Protein AF-A0A3D0CWS6-F1 (afdb_monomer_lite)

Radius of gyration: 15.72 Å; chains: 1; bounding box: 49×20×47 Å

Structure (mmCIF, N/CA/C/O backbone):
data_AF-A0A3D0CWS6-F1
#
_entry.id   AF-A0A3D0CWS6-F1
#
loop_
_atom_site.group_PDB
_atom_site.id
_atom_site.type_symbol
_atom_site.label_atom_id
_atom_site.label_alt_id
_atom_site.label_comp_id
_atom_site.label_asym_id
_atom_site.label_entity_id
_atom_site.label_seq_id
_atom_site.pdbx_PDB_ins_code
_atom_site.Cartn_x
_atom_site.Cartn_y
_atom_site.Cartn_z
_atom_site.occupancy
_atom_site.B_iso_or_equiv
_atom_site.auth_seq_id
_atom_site.auth_comp_id
_atom_site.auth_asym_id
_atom_site.auth_atom_id
_atom_site.pdbx_PDB_model_num
ATOM 1 N N . MET A 1 1 ? -36.984 -0.657 23.353 1.00 57.94 1 MET A N 1
ATOM 2 C CA . MET A 1 1 ? -36.315 0.375 22.538 1.00 57.94 1 MET A CA 1
ATOM 3 C C . MET A 1 1 ? -35.475 -0.379 21.535 1.00 57.94 1 MET A C 1
ATOM 5 O O . MET A 1 1 ? -34.723 -1.241 21.964 1.00 57.94 1 MET A O 1
ATOM 9 N N . GLU A 1 2 ? -35.701 -0.167 20.246 1.00 69.44 2 GLU A N 1
ATOM 10 C CA . GLU A 1 2 ? -34.966 -0.862 19.188 1.00 69.44 2 GLU A CA 1
ATOM 11 C C . GLU A 1 2 ? -33.583 -0.211 19.064 1.00 69.44 2 GLU A C 1
ATOM 13 O O . GLU A 1 2 ? -33.479 1.009 18.920 1.00 69.44 2 GLU A O 1
ATOM 18 N N . GLU A 1 3 ? -32.525 -0.998 19.240 1.00 76.81 3 GLU A N 1
ATOM 19 C CA . GLU A 1 3 ? -31.150 -0.522 19.125 1.00 76.81 3 GLU A CA 1
ATOM 20 C C . GLU A 1 3 ? -30.842 -0.306 17.642 1.00 76.81 3 GLU A C 1
ATOM 22 O O . GLU A 1 3 ? -30.795 -1.251 16.855 1.00 76.81 3 GLU A O 1
ATOM 27 N N . VAL A 1 4 ? -30.689 0.953 17.233 1.00 78.00 4 VAL A N 1
ATOM 28 C CA . VAL A 1 4 ? -30.279 1.276 15.866 1.00 78.00 4 VAL A CA 1
ATOM 29 C C . VAL A 1 4 ? -28.802 0.921 15.739 1.00 78.00 4 VAL A C 1
ATOM 31 O O . VAL A 1 4 ? -27.956 1.566 16.359 1.00 78.00 4 VAL A O 1
ATOM 34 N N . ALA A 1 5 ? -28.490 -0.097 14.939 1.00 86.00 5 ALA A N 1
ATOM 35 C CA . ALA A 1 5 ? -27.111 -0.454 14.640 1.00 86.00 5 ALA A CA 1
ATOM 36 C C . ALA A 1 5 ? -26.389 0.747 14.005 1.00 86.00 5 ALA A C 1
ATOM 38 O O . ALA A 1 5 ? -26.812 1.278 12.975 1.00 86.00 5 ALA A O 1
ATOM 39 N N . ARG A 1 6 ? -25.298 1.187 14.635 1.00 92.12 6 ARG A N 1
ATOM 40 C CA . ARG A 1 6 ? -24.409 2.230 14.116 1.00 92.12 6 ARG A CA 1
ATOM 41 C C . ARG A 1 6 ? -23.173 1.564 13.525 1.00 92.12 6 ARG A C 1
ATOM 43 O O . ARG A 1 6 ? -22.580 0.719 14.178 1.00 92.12 6 ARG A O 1
ATOM 50 N N . MET A 1 7 ? -22.780 1.997 12.330 1.00 95.44 7 MET A N 1
ATOM 51 C CA . MET A 1 7 ? -21.549 1.569 11.666 1.00 95.44 7 MET A CA 1
ATOM 52 C C . MET A 1 7 ? -20.698 2.792 11.310 1.00 95.44 7 MET A C 1
ATOM 54 O O . MET A 1 7 ? -21.220 3.804 10.834 1.00 95.44 7 MET A O 1
ATOM 58 N N . ILE A 1 8 ? -19.393 2.701 11.540 1.00 96.62 8 ILE A N 1
ATOM 59 C CA . ILE A 1 8 ? -18.385 3.706 11.213 1.00 96.62 8 ILE A CA 1
ATOM 60 C C . ILE A 1 8 ? -17.550 3.182 10.046 1.00 96.62 8 ILE A C 1
ATOM 62 O O . ILE A 1 8 ? -16.844 2.182 10.162 1.00 96.62 8 ILE A O 1
ATOM 66 N N . LEU A 1 9 ? -17.611 3.896 8.924 1.00 97.06 9 LEU A N 1
ATOM 67 C CA . LEU A 1 9 ? -16.789 3.632 7.747 1.00 97.06 9 LEU A CA 1
ATOM 68 C C . LEU A 1 9 ? -15.651 4.649 7.672 1.00 97.06 9 LEU A C 1
ATOM 70 O O . LEU A 1 9 ? -15.897 5.855 7.724 1.00 97.06 9 LEU A O 1
ATOM 74 N N . ALA A 1 10 ? -14.424 4.167 7.493 1.00 97.88 10 ALA A N 1
ATOM 75 C CA . ALA A 1 10 ? -13.271 4.997 7.170 1.00 97.88 10 ALA A CA 1
ATOM 76 C C . ALA A 1 10 ? -12.900 4.815 5.694 1.00 97.88 10 ALA A C 1
ATOM 78 O O . ALA A 1 10 ? -12.578 3.713 5.246 1.00 97.88 10 ALA A O 1
ATOM 79 N N . LEU A 1 11 ? -12.943 5.912 4.940 1.00 97.25 11 LEU A N 1
ATOM 80 C CA . LEU A 1 11 ? -12.530 5.957 3.541 1.00 97.25 11 LEU A CA 1
ATOM 81 C C . LEU A 1 11 ? -11.208 6.714 3.454 1.00 97.25 11 LEU A C 1
ATOM 83 O O . LEU A 1 11 ? -11.139 7.898 3.786 1.00 97.25 11 LEU A O 1
ATOM 87 N N . VAL A 1 12 ? -10.161 6.014 3.036 1.00 96.19 12 VAL A N 1
ATOM 88 C CA . VAL A 1 12 ? -8.826 6.572 2.823 1.00 96.19 12 VAL A CA 1
ATOM 89 C C . VAL A 1 12 ? -8.674 6.889 1.338 1.00 96.19 12 VAL A C 1
ATOM 91 O O . VAL A 1 12 ? -9.155 6.139 0.489 1.00 96.19 12 VAL A O 1
ATOM 94 N N . GLY A 1 13 ? -8.020 8.010 1.032 1.00 95.38 13 GLY A N 1
ATOM 95 C CA . GLY A 1 13 ? -7.648 8.357 -0.338 1.00 95.38 13 GLY A CA 1
ATOM 96 C C . GLY A 1 13 ? -6.589 7.412 -0.908 1.00 95.38 13 GLY A C 1
ATOM 97 O O . GLY A 1 13 ? -6.474 6.255 -0.501 1.00 95.38 13 GLY A O 1
ATOM 98 N N . ASP A 1 14 ? -5.792 7.924 -1.837 1.00 97.06 14 ASP A N 1
ATOM 99 C CA . ASP A 1 14 ? -4.758 7.134 -2.493 1.00 97.06 14 ASP A CA 1
ATOM 100 C C . ASP A 1 14 ? -3.628 6.744 -1.528 1.00 97.06 14 ASP A C 1
ATOM 102 O O . ASP A 1 14 ? -2.983 7.570 -0.877 1.00 97.06 14 ASP A O 1
ATOM 106 N N . VAL A 1 15 ? -3.399 5.437 -1.436 1.00 97.69 15 VAL A N 1
ATOM 107 C CA . VAL A 1 15 ? -2.362 4.789 -0.642 1.00 97.69 15 VAL A CA 1
ATOM 108 C C . VAL A 1 15 ? -1.252 4.361 -1.599 1.00 97.69 15 VAL A C 1
ATOM 110 O O . VAL A 1 15 ? -1.269 3.273 -2.181 1.00 97.69 15 VAL A O 1
ATOM 113 N N . MET A 1 16 ? -0.276 5.251 -1.777 1.00 97.31 16 MET A N 1
ATOM 114 C CA . MET A 1 16 ? 0.873 5.046 -2.661 1.00 97.31 16 MET A CA 1
ATOM 115 C C . MET A 1 16 ? 2.014 4.350 -1.906 1.00 97.31 16 MET A C 1
ATOM 117 O O . MET A 1 16 ? 2.805 4.984 -1.205 1.00 97.31 16 MET A O 1
ATOM 121 N N . LEU A 1 17 ? 2.108 3.022 -2.045 1.00 98.12 17 LEU A N 1
ATOM 122 C CA . LEU A 1 17 ? 3.124 2.189 -1.373 1.00 98.12 17 LEU A CA 1
ATOM 123 C C . LEU A 1 17 ? 4.395 1.985 -2.212 1.00 98.12 17 LEU A C 1
ATOM 125 O O . LEU A 1 17 ? 5.288 1.229 -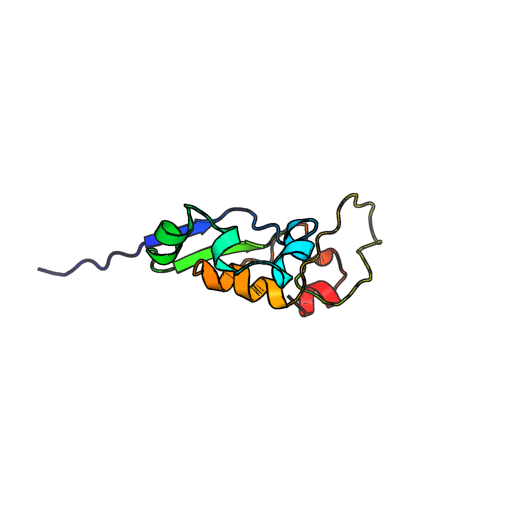1.829 1.00 98.12 17 LEU A O 1
ATOM 129 N N . GLY A 1 18 ? 4.492 2.654 -3.362 1.00 96.62 18 GLY A N 1
ATOM 130 C CA . GLY A 1 18 ? 5.647 2.600 -4.248 1.00 96.62 18 GLY A CA 1
ATOM 131 C C . GLY A 1 18 ? 6.814 3.500 -3.823 1.00 96.62 18 GLY A C 1
ATOM 132 O O . GLY A 1 18 ? 6.800 4.179 -2.795 1.00 96.62 18 GLY A O 1
ATOM 133 N N . ARG A 1 19 ? 7.860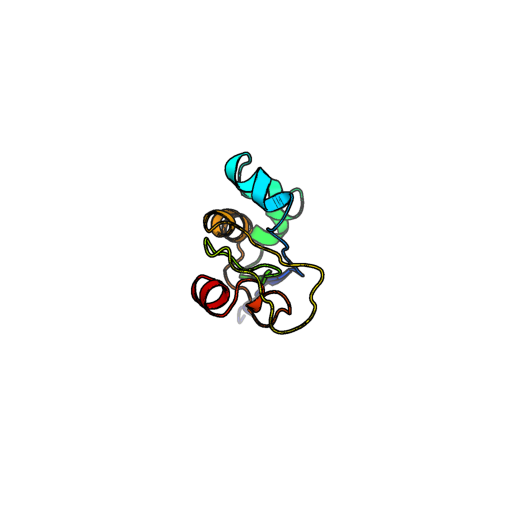 3.534 -4.658 1.00 96.19 19 ARG A N 1
ATOM 134 C CA . ARG A 1 19 ? 9.025 4.432 -4.513 1.00 96.19 19 ARG A CA 1
ATOM 135 C C . ARG A 1 19 ? 9.684 4.351 -3.126 1.00 96.19 19 ARG A C 1
ATOM 137 O O . ARG A 1 19 ? 10.118 3.280 -2.719 1.00 96.19 19 ARG A O 1
ATOM 144 N N . GLY A 1 20 ? 9.796 5.489 -2.433 1.00 97.31 20 GLY A N 1
ATOM 145 C CA . GLY A 1 20 ? 10.382 5.614 -1.100 1.00 97.31 20 GLY A CA 1
ATOM 146 C C . GLY A 1 20 ? 9.725 4.695 -0.085 1.00 97.31 20 GLY A C 1
ATOM 147 O O . GLY A 1 20 ? 10.426 4.044 0.679 1.00 97.31 20 GLY A O 1
ATOM 148 N N . VAL A 1 21 ? 8.398 4.575 -0.140 1.00 97.81 21 VAL A N 1
ATOM 149 C CA . VAL A 1 21 ? 7.649 3.702 0.767 1.00 97.81 21 VAL A CA 1
ATOM 150 C C . VAL A 1 21 ? 8.057 2.248 0.541 1.00 97.81 21 VAL A C 1
ATOM 152 O O . VAL A 1 21 ? 8.470 1.588 1.489 1.00 97.81 21 VAL A O 1
ATOM 155 N N . ALA A 1 22 ? 8.092 1.785 -0.712 1.00 97.62 22 ALA A N 1
ATOM 156 C CA . ALA A 1 22 ? 8.526 0.427 -1.052 1.00 97.62 22 ALA A CA 1
ATOM 157 C C . ALA A 1 22 ? 9.942 0.086 -0.553 1.00 97.62 22 ALA A C 1
ATOM 159 O O . ALA A 1 22 ? 10.196 -1.058 -0.180 1.00 97.62 22 ALA A O 1
ATOM 160 N N . MET A 1 23 ? 10.860 1.061 -0.527 1.00 97.00 23 MET A N 1
ATOM 161 C CA . MET A 1 23 ? 12.226 0.866 -0.010 1.00 97.00 23 MET A CA 1
ATOM 162 C C . MET A 1 23 ? 12.273 0.688 1.516 1.00 97.00 23 MET A C 1
ATOM 164 O O . MET A 1 23 ? 13.193 0.052 2.036 1.00 97.00 23 MET A O 1
ATOM 168 N N . GLU A 1 24 ? 11.274 1.217 2.220 1.00 98.19 24 GLU A N 1
ATOM 169 C CA . GLU A 1 24 ? 11.193 1.230 3.678 1.00 98.19 24 GLU A CA 1
ATOM 170 C C . GLU A 1 24 ? 10.321 0.105 4.258 1.00 98.19 24 GLU A C 1
ATOM 172 O O . GLU A 1 24 ? 10.453 -0.203 5.441 1.00 98.19 24 GLU A O 1
ATOM 177 N N . ILE A 1 25 ? 9.462 -0.539 3.455 1.00 97.50 25 ILE A N 1
ATOM 178 C CA . ILE A 1 25 ? 8.546 -1.614 3.903 1.00 97.50 25 ILE A CA 1
ATOM 179 C C . ILE A 1 25 ? 9.290 -2.782 4.568 1.00 97.50 25 ILE A C 1
ATOM 181 O O . ILE A 1 25 ? 8.781 -3.408 5.492 1.00 97.50 25 ILE A O 1
ATOM 185 N N . GLU A 1 26 ? 10.524 -3.057 4.148 1.00 93.62 26 GLU A N 1
ATOM 186 C CA . GLU A 1 26 ? 11.357 -4.096 4.768 1.00 93.62 26 GLU A CA 1
ATOM 187 C C . GLU A 1 26 ? 12.053 -3.642 6.058 1.00 93.62 26 GLU A C 1
ATOM 189 O O . GLU A 1 26 ? 12.551 -4.467 6.822 1.00 93.62 26 GLU A O 1
ATOM 194 N N . ARG A 1 27 ? 12.120 -2.331 6.298 1.00 96.75 27 ARG A N 1
ATOM 195 C CA . ARG A 1 27 ? 12.969 -1.710 7.326 1.00 96.75 27 ARG A CA 1
ATOM 196 C C . ARG A 1 27 ? 12.184 -1.216 8.530 1.00 96.75 27 ARG A C 1
ATOM 198 O O . ARG A 1 27 ? 12.776 -0.922 9.566 1.00 96.75 27 ARG A O 1
ATOM 205 N N . ARG A 1 28 ? 10.867 -1.080 8.389 1.00 97.00 28 ARG A N 1
ATOM 206 C CA . ARG A 1 28 ? 10.003 -0.433 9.371 1.00 97.00 28 ARG A CA 1
ATOM 207 C C . ARG A 1 28 ? 8.803 -1.314 9.707 1.00 97.00 28 ARG A C 1
ATOM 209 O O . ARG A 1 28 ? 8.280 -1.981 8.816 1.00 97.00 28 ARG A O 1
ATOM 216 N N . PRO A 1 29 ? 8.314 -1.277 10.958 1.00 98.00 29 PRO A N 1
ATOM 217 C CA . PRO A 1 29 ? 7.038 -1.888 11.303 1.00 98.00 29 PRO A CA 1
ATOM 218 C C . PRO A 1 29 ? 5.903 -1.317 10.430 1.00 98.00 29 PRO A C 1
ATOM 220 O O . PRO A 1 29 ? 5.856 -0.087 10.258 1.00 98.00 29 PRO A O 1
ATOM 223 N N . PRO A 1 30 ? 4.989 -2.157 9.910 1.00 98.25 30 PRO A N 1
ATOM 224 C CA . PRO A 1 30 ? 3.868 -1.736 9.066 1.00 98.25 30 PRO A CA 1
ATOM 225 C C . PRO A 1 30 ? 3.001 -0.614 9.661 1.00 98.25 30 PRO A C 1
ATOM 227 O O . PRO A 1 30 ? 2.580 0.304 8.959 1.00 98.25 30 PRO A O 1
ATOM 230 N N . GLU A 1 31 ? 2.791 -0.624 10.975 1.00 98.31 31 GLU A N 1
ATOM 231 C CA . GLU A 1 31 ? 2.039 0.393 11.718 1.00 98.31 31 GLU A CA 1
ATOM 232 C C . GLU A 1 31 ? 2.640 1.792 11.576 1.00 98.31 31 GLU A C 1
ATOM 234 O O . GLU A 1 31 ? 1.918 2.789 11.545 1.00 98.31 31 GLU A O 1
ATOM 239 N N . SER A 1 32 ? 3.968 1.877 11.469 1.00 98.00 32 SER A N 1
ATOM 240 C CA . SER A 1 32 ? 4.674 3.159 11.481 1.00 98.00 32 SER A CA 1
ATOM 241 C C . SER A 1 32 ? 4.413 4.012 10.236 1.00 98.00 32 SER A C 1
ATOM 243 O O . SER A 1 32 ? 4.730 5.200 10.246 1.00 98.00 32 SER A O 1
ATOM 245 N N . PHE A 1 33 ? 3.852 3.435 9.168 1.00 98.00 33 PHE A N 1
ATOM 246 C CA . PHE A 1 33 ? 3.492 4.165 7.948 1.00 98.00 33 PHE A CA 1
ATOM 247 C C . PHE A 1 33 ? 2.217 5.005 8.102 1.00 98.00 33 PHE A C 1
ATOM 249 O O . PHE A 1 33 ? 2.008 5.927 7.321 1.00 98.00 33 PHE A O 1
ATOM 256 N N . TRP A 1 34 ? 1.398 4.725 9.118 1.00 97.69 34 TRP A N 1
ATOM 257 C CA . TRP A 1 34 ? 0.114 5.398 9.343 1.00 97.69 34 TRP A CA 1
ATOM 258 C C . TRP A 1 34 ? 0.184 6.527 10.372 1.00 97.69 34 TRP A C 1
ATOM 260 O O . TRP A 1 34 ? -0.682 7.405 10.381 1.00 97.69 34 TRP A O 1
ATOM 270 N N . GLY A 1 35 ? 1.211 6.525 11.227 1.00 96.62 35 GLY A N 1
ATOM 271 C CA . GLY A 1 35 ? 1.408 7.545 12.257 1.00 96.62 35 GLY A CA 1
ATOM 272 C C . GLY A 1 35 ? 0.146 7.772 13.093 1.00 96.62 35 GLY A C 1
ATOM 273 O O . GLY A 1 35 ? -0.523 6.823 13.507 1.00 96.62 35 GLY A O 1
ATOM 274 N N . ASP A 1 36 ? -0.213 9.039 13.279 1.00 96.88 36 ASP A N 1
ATOM 275 C CA . ASP A 1 36 ? -1.320 9.455 14.149 1.00 96.88 36 ASP A CA 1
ATOM 276 C C . ASP A 1 36 ? -2.711 9.070 13.618 1.00 96.88 36 ASP A C 1
ATOM 278 O O . ASP A 1 36 ? -3.693 9.124 14.356 1.00 96.88 36 ASP A O 1
ATOM 282 N N . THR A 1 37 ? -2.819 8.636 12.357 1.00 96.81 37 THR A N 1
ATOM 283 C CA . THR A 1 37 ? -4.096 8.164 11.793 1.00 96.81 37 THR A CA 1
ATOM 284 C C . THR A 1 37 ? -4.442 6.742 12.235 1.00 96.81 37 THR A C 1
ATOM 286 O O . THR A 1 37 ? -5.610 6.354 12.212 1.00 96.81 37 THR A O 1
ATOM 289 N N . LEU A 1 38 ? -3.454 5.962 12.688 1.00 98.31 38 LEU A N 1
ATOM 290 C CA . LEU A 1 38 ? -3.621 4.541 12.984 1.00 98.31 38 LEU A CA 1
ATOM 291 C C . LEU A 1 38 ? -4.722 4.243 14.022 1.00 98.31 38 LEU A C 1
ATOM 293 O O . LEU A 1 38 ? -5.533 3.351 13.759 1.00 98.31 38 LEU A O 1
ATOM 297 N N . PRO A 1 39 ? -4.817 4.956 15.167 1.00 98.06 39 PRO A N 1
ATOM 298 C CA . PRO A 1 39 ? -5.885 4.711 16.135 1.00 98.06 39 PRO A CA 1
ATOM 299 C C . PRO A 1 39 ? -7.277 5.022 15.574 1.00 98.06 39 PRO A C 1
ATOM 301 O O . PRO A 1 39 ? -8.229 4.318 15.896 1.00 98.06 39 PRO A O 1
ATOM 304 N N . MET A 1 40 ? -7.396 6.041 14.713 1.00 97.06 40 MET A N 1
ATOM 305 C CA . MET A 1 40 ? -8.668 6.391 14.073 1.00 97.06 40 MET A CA 1
ATOM 306 C C . MET A 1 40 ? -9.112 5.311 13.087 1.00 97.06 40 MET A C 1
ATOM 308 O O . MET A 1 40 ? -10.271 4.907 13.112 1.00 97.06 40 MET A O 1
ATOM 312 N N . LEU A 1 41 ? -8.193 4.818 12.251 1.00 98.19 41 LEU A N 1
ATOM 313 C CA . LEU A 1 41 ? -8.496 3.784 11.259 1.00 98.19 41 LEU A CA 1
ATOM 314 C C . LEU A 1 41 ? -8.872 2.457 11.934 1.00 98.19 41 LEU A C 1
ATOM 316 O O . LEU A 1 41 ? -9.880 1.856 11.581 1.00 98.19 41 LEU A O 1
ATOM 320 N N . ARG A 1 42 ? -8.140 2.052 12.981 1.00 97.88 42 ARG A N 1
ATOM 321 C CA . ARG A 1 42 ? -8.458 0.843 13.765 1.00 97.88 42 ARG A CA 1
ATOM 322 C C . ARG A 1 42 ? -9.751 0.947 14.581 1.00 97.88 42 ARG A C 1
ATOM 324 O O . ARG A 1 42 ? -10.257 -0.080 15.017 1.00 97.88 42 ARG A O 1
ATOM 331 N N . GLY A 1 43 ? -10.252 2.159 14.818 1.00 97.56 43 GLY A N 1
ATOM 332 C CA . GLY A 1 43 ? -11.517 2.396 15.513 1.00 97.56 43 GLY A CA 1
ATOM 333 C C . GLY A 1 43 ? -12.755 2.331 14.613 1.00 97.56 43 GLY A C 1
ATOM 334 O O . GLY A 1 43 ? -13.866 2.406 15.133 1.00 97.56 43 GLY A O 1
ATOM 335 N N . ALA A 1 44 ? -12.587 2.231 13.291 1.00 97.88 44 ALA A N 1
ATOM 336 C CA . ALA A 1 44 ? -13.692 2.069 12.350 1.00 97.88 44 ALA A CA 1
ATOM 337 C C . ALA A 1 44 ? -14.087 0.592 12.198 1.00 97.88 44 ALA A C 1
ATOM 339 O O . ALA A 1 44 ? -13.245 -0.299 12.301 1.00 97.88 44 ALA A O 1
ATOM 340 N N . ASP A 1 45 ? -15.359 0.337 11.886 1.00 97.00 45 ASP A N 1
ATOM 341 C CA . ASP A 1 45 ? -15.867 -1.019 11.640 1.00 97.00 45 ASP A CA 1
ATOM 342 C C . ASP A 1 45 ? -15.377 -1.576 10.292 1.00 97.00 45 ASP A C 1
ATOM 344 O O . ASP A 1 45 ? -15.194 -2.782 10.130 1.00 97.00 45 ASP A O 1
ATOM 348 N N . LEU A 1 46 ? -15.144 -0.691 9.316 1.00 97.19 46 LEU A N 1
ATOM 349 C CA . LEU A 1 46 ? -14.561 -1.029 8.020 1.00 97.19 46 LEU A CA 1
ATOM 350 C C . LEU A 1 46 ? -13.698 0.123 7.503 1.00 97.19 46 LEU A C 1
ATOM 352 O O . LEU A 1 46 ? -14.132 1.278 7.475 1.00 97.19 46 LEU A O 1
ATOM 356 N N . VAL A 1 47 ? -12.501 -0.221 7.025 1.00 98.50 47 VAL A N 1
ATOM 357 C CA . VAL A 1 47 ? -11.591 0.703 6.346 1.00 98.50 47 VAL A CA 1
ATOM 358 C C . VAL A 1 47 ? -11.408 0.267 4.892 1.00 98.50 47 VAL A C 1
ATOM 360 O O . VAL A 1 47 ? -11.052 -0.884 4.609 1.00 98.50 47 VAL A O 1
ATOM 363 N N . ILE A 1 48 ? -11.637 1.200 3.971 1.00 98.19 48 ILE A N 1
ATOM 364 C CA . ILE A 1 48 ? -11.433 1.030 2.527 1.00 98.19 48 ILE A CA 1
ATOM 365 C C . ILE A 1 48 ? -10.446 2.106 2.076 1.00 98.19 48 ILE A C 1
ATOM 367 O O . ILE A 1 48 ? -10.627 3.273 2.420 1.00 98.19 48 ILE A O 1
ATOM 371 N N . GLY A 1 49 ? -9.411 1.732 1.324 1.00 96.75 49 GLY A N 1
ATOM 372 C CA . GLY A 1 49 ? -8.411 2.681 0.818 1.00 96.75 49 GLY A CA 1
ATOM 373 C C . GLY A 1 49 ? -8.180 2.536 -0.679 1.00 96.75 49 GLY A C 1
ATOM 374 O O . GLY A 1 49 ? -8.218 1.420 -1.186 1.00 96.75 49 GLY A O 1
ATOM 375 N N . GLY A 1 50 ? -7.940 3.639 -1.388 1.00 96.88 50 GLY A N 1
ATOM 376 C CA . GLY A 1 50 ? -7.557 3.599 -2.803 1.00 96.88 50 GLY A CA 1
ATOM 377 C C . GLY A 1 50 ? -6.135 3.067 -2.960 1.00 96.88 50 GLY A C 1
ATOM 378 O O . GLY A 1 50 ? -5.218 3.616 -2.364 1.00 96.88 50 GLY A O 1
ATOM 379 N N . LEU A 1 51 ? -5.917 2.000 -3.734 1.00 97.88 51 LEU A N 1
ATOM 380 C CA . LEU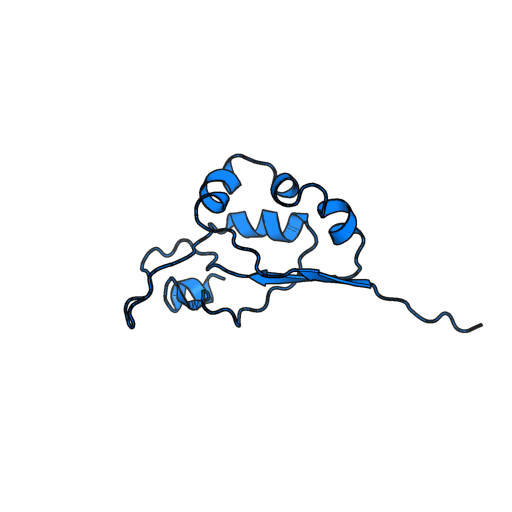 A 1 51 ? -4.562 1.495 -3.975 1.00 97.88 51 LEU A CA 1
ATOM 381 C C . LEU A 1 51 ? -3.947 2.194 -5.194 1.00 97.88 51 LEU A C 1
ATOM 383 O O . LEU A 1 51 ? -4.418 2.024 -6.316 1.00 97.88 51 LEU A O 1
ATOM 387 N N . GLU A 1 52 ? -2.870 2.953 -4.979 1.00 97.69 52 GLU A N 1
ATOM 388 C CA . GLU A 1 52 ? -2.198 3.746 -6.024 1.00 97.69 52 GLU A CA 1
ATOM 389 C C . GLU A 1 52 ? -0.846 3.128 -6.432 1.00 97.69 52 GLU A C 1
ATOM 391 O O . GLU A 1 52 ? 0.171 3.804 -6.575 1.00 97.69 52 GLU A O 1
ATOM 396 N N . CYS A 1 53 ? -0.790 1.801 -6.546 1.00 98.06 53 CYS A N 1
ATOM 397 C CA . CYS A 1 53 ? 0.360 1.069 -7.084 1.00 98.06 53 CYS A CA 1
ATOM 398 C C . CYS A 1 53 ? -0.015 -0.384 -7.391 1.00 98.06 53 CYS A C 1
ATOM 400 O O . CYS A 1 53 ? -0.942 -0.920 -6.791 1.00 98.06 53 CYS A O 1
ATOM 402 N N . ALA A 1 54 ? 0.744 -1.044 -8.265 1.00 98.25 54 ALA A N 1
ATOM 403 C CA . ALA A 1 54 ? 0.672 -2.498 -8.393 1.00 98.25 54 ALA A CA 1
ATOM 404 C C . ALA A 1 54 ? 1.458 -3.167 -7.250 1.00 98.25 54 ALA A C 1
ATOM 406 O O . ALA A 1 54 ? 2.617 -2.807 -6.992 1.00 98.25 54 ALA A O 1
ATOM 407 N N . ILE A 1 55 ? 0.860 -4.159 -6.590 1.00 98.25 55 ILE A N 1
ATOM 408 C CA . ILE A 1 55 ? 1.531 -5.009 -5.601 1.00 98.25 55 ILE A CA 1
ATOM 409 C C . ILE A 1 55 ? 2.029 -6.250 -6.337 1.00 98.25 55 ILE A C 1
ATOM 411 O O . ILE A 1 55 ? 1.298 -7.203 -6.561 1.00 98.25 55 ILE A O 1
ATOM 415 N N . THR A 1 56 ? 3.287 -6.226 -6.773 1.00 98.50 56 THR A N 1
ATOM 416 C CA . THR A 1 56 ? 3.800 -7.269 -7.669 1.00 98.50 56 THR A CA 1
ATOM 417 C C . THR A 1 56 ? 5.323 -7.390 -7.633 1.00 98.50 56 THR A C 1
ATOM 419 O O . THR A 1 56 ? 6.074 -6.432 -7.383 1.00 98.50 56 THR A O 1
ATOM 422 N N . THR A 1 57 ? 5.806 -8.602 -7.915 1.00 98.06 57 THR A N 1
ATOM 423 C CA . THR A 1 57 ? 7.224 -8.850 -8.217 1.00 98.06 57 THR A CA 1
ATOM 424 C C . THR A 1 57 ? 7.550 -8.678 -9.702 1.00 98.06 57 THR A C 1
ATOM 426 O O . THR A 1 57 ? 8.728 -8.555 -10.044 1.00 98.06 57 THR A O 1
ATOM 429 N N . HIS A 1 58 ? 6.536 -8.598 -10.571 1.00 98.31 58 HIS A N 1
ATOM 430 C CA . HIS A 1 58 ? 6.677 -8.320 -11.992 1.00 98.31 58 HIS A CA 1
ATOM 431 C C . HIS A 1 58 ? 7.319 -6.948 -12.218 1.00 98.31 58 HIS A C 1
ATOM 433 O O . HIS A 1 58 ? 7.022 -5.969 -11.534 1.00 98.31 58 HIS A O 1
ATOM 439 N N . ARG A 1 59 ? 8.266 -6.881 -13.157 1.00 97.06 59 ARG A N 1
ATOM 440 C CA . ARG A 1 59 ? 9.137 -5.706 -13.333 1.00 97.06 59 ARG A CA 1
ATOM 441 C C . ARG A 1 59 ? 8.985 -5.021 -14.682 1.00 97.06 59 ARG A C 1
ATOM 443 O O . ARG A 1 59 ? 9.628 -3.993 -14.873 1.00 97.06 59 ARG A O 1
ATOM 450 N N . ILE A 1 60 ? 8.199 -5.584 -15.599 1.00 98.06 60 ILE A N 1
ATOM 451 C CA . ILE A 1 60 ? 7.988 -4.995 -16.920 1.00 98.06 60 ILE A CA 1
ATOM 452 C C . ILE A 1 60 ? 6.924 -3.906 -16.765 1.00 98.06 60 ILE A C 1
ATOM 454 O O . ILE A 1 60 ? 5.808 -4.225 -16.360 1.00 98.06 60 ILE A O 1
ATOM 458 N N . PRO A 1 61 ? 7.264 -2.629 -17.002 1.00 97.75 61 PRO A N 1
ATOM 459 C CA . PRO A 1 61 ? 6.306 -1.548 -16.871 1.00 97.75 61 PRO A CA 1
ATOM 460 C C . PRO A 1 61 ? 5.414 -1.449 -18.113 1.00 97.75 61 PRO A C 1
ATOM 462 O O . PRO A 1 61 ? 5.819 -1.847 -19.204 1.00 97.75 61 PRO A O 1
ATOM 465 N N . TRP A 1 62 ? 4.250 -0.818 -17.965 1.00 97.62 62 TRP A N 1
ATOM 466 C CA . TRP A 1 62 ? 3.385 -0.437 -19.081 1.00 97.62 62 TRP A CA 1
ATOM 467 C C . TRP A 1 62 ? 4.128 0.402 -20.124 1.00 97.62 62 TRP A C 1
ATOM 469 O O . TRP A 1 62 ? 4.670 1.464 -19.793 1.00 97.62 62 TRP A O 1
ATOM 479 N N . THR A 1 63 ? 4.082 -0.024 -21.390 1.00 96.62 63 THR A N 1
ATOM 480 C CA . THR A 1 63 ? 4.744 0.684 -22.511 1.00 96.62 63 THR A CA 1
ATOM 481 C C . THR A 1 63 ? 3.826 1.075 -23.673 1.00 96.62 63 THR A C 1
ATOM 483 O O . THR A 1 63 ? 4.257 1.787 -24.578 1.00 96.62 63 THR A O 1
ATOM 486 N N . ARG A 1 64 ? 2.550 0.667 -23.661 1.00 95.75 64 ARG A N 1
ATOM 487 C CA . ARG A 1 64 ? 1.619 0.869 -24.794 1.00 95.75 64 ARG A CA 1
ATOM 488 C C . ARG A 1 64 ? 1.265 2.339 -25.043 1.00 95.75 64 ARG A C 1
ATOM 490 O O . ARG A 1 64 ? 0.877 2.696 -26.151 1.00 95.75 64 ARG A O 1
ATOM 497 N N . THR A 1 65 ? 1.390 3.186 -24.023 1.00 96.00 65 THR A N 1
ATOM 498 C CA . THR A 1 65 ? 1.219 4.643 -24.116 1.00 96.00 65 THR A CA 1
ATOM 499 C C . THR A 1 65 ? 2.284 5.349 -23.278 1.00 96.00 65 THR A C 1
ATOM 501 O O . THR A 1 65 ? 2.736 4.778 -22.280 1.00 96.00 65 THR A O 1
ATOM 504 N N . PRO A 1 66 ? 2.662 6.599 -23.611 1.00 96.00 66 PRO A N 1
ATOM 505 C CA . PRO A 1 66 ? 3.563 7.378 -22.770 1.00 96.00 66 PRO A CA 1
ATOM 506 C C . PRO A 1 66 ? 3.011 7.510 -21.348 1.00 96.00 66 PRO A C 1
ATOM 508 O O . PRO A 1 66 ? 1.871 7.935 -21.152 1.00 96.00 66 PRO A O 1
ATOM 511 N N . LYS A 1 67 ? 3.826 7.151 -20.356 1.00 95.56 67 LYS A N 1
ATOM 512 C CA . LYS A 1 67 ? 3.510 7.300 -18.937 1.00 95.56 67 LYS A CA 1
ATOM 513 C C . LYS A 1 67 ? 4.776 7.661 -18.176 1.00 95.56 67 LYS A C 1
ATOM 515 O O . LYS A 1 67 ? 5.802 7.009 -18.336 1.00 95.56 67 LYS A O 1
ATOM 520 N N . VAL A 1 68 ? 4.700 8.722 -17.378 1.00 95.12 68 VAL A N 1
ATOM 521 C CA . VAL A 1 68 ? 5.863 9.262 -16.654 1.00 95.12 68 VAL A CA 1
ATOM 522 C C . VAL A 1 68 ? 6.157 8.451 -15.392 1.00 95.12 68 VAL A C 1
ATOM 524 O O . VAL A 1 68 ? 7.310 8.332 -14.984 1.00 95.12 68 VAL A O 1
ATOM 527 N N . PHE A 1 69 ? 5.118 7.902 -14.761 1.00 96.00 69 PHE A N 1
ATOM 528 C CA . PHE A 1 69 ? 5.219 7.259 -13.460 1.00 96.00 69 PHE A CA 1
ATOM 529 C C . PHE A 1 69 ? 4.612 5.864 -13.463 1.00 96.00 69 PHE A C 1
ATOM 531 O O . PHE A 1 69 ? 3.452 5.694 -13.833 1.00 96.00 69 PHE A O 1
ATOM 538 N N . HIS A 1 70 ? 5.399 4.911 -12.969 1.00 98.00 70 HIS A N 1
ATOM 539 C CA . HIS A 1 70 ? 4.982 3.548 -12.678 1.00 98.00 70 HIS A CA 1
ATOM 540 C C . HIS A 1 70 ? 5.264 3.261 -11.200 1.00 98.00 70 HIS A C 1
ATOM 542 O O . HIS A 1 70 ? 6.405 3.390 -10.742 1.00 98.00 70 HIS A O 1
ATOM 548 N N . PHE A 1 71 ? 4.235 2.919 -10.435 1.00 98.38 71 PHE A N 1
ATOM 549 C CA . PHE A 1 71 ? 4.295 2.683 -9.001 1.00 98.38 71 PHE A CA 1
ATOM 550 C C . PHE A 1 71 ? 4.140 1.194 -8.706 1.00 98.38 71 PHE A C 1
ATOM 552 O O . PHE A 1 71 ? 3.137 0.568 -9.039 1.00 98.38 71 PHE A O 1
ATOM 559 N N . ARG A 1 72 ? 5.166 0.633 -8.059 1.00 98.25 72 ARG A N 1
ATOM 560 C CA . ARG A 1 72 ? 5.217 -0.768 -7.634 1.00 98.25 72 ARG A CA 1
ATOM 561 C C . ARG A 1 72 ? 5.539 -0.865 -6.163 1.00 98.25 72 ARG A C 1
ATOM 563 O O . ARG A 1 72 ? 6.512 -0.245 -5.724 1.00 98.25 72 ARG A O 1
ATOM 570 N N . ALA A 1 73 ? 4.816 -1.718 -5.461 1.00 98.38 73 ALA A N 1
ATOM 571 C CA . ALA A 1 73 ? 5.141 -2.139 -4.111 1.00 98.38 73 ALA A CA 1
ATOM 572 C C . ALA A 1 73 ? 5.414 -3.660 -4.079 1.00 98.38 73 ALA A C 1
ATOM 574 O O . ALA A 1 73 ? 4.896 -4.398 -4.921 1.00 98.38 73 ALA A O 1
ATOM 575 N N . PRO A 1 74 ? 6.274 -4.153 -3.169 1.00 97.88 74 PRO A N 1
ATOM 576 C CA . PRO A 1 74 ? 6.464 -5.591 -2.977 1.00 97.88 74 PRO A CA 1
ATOM 577 C C . PRO A 1 74 ? 5.212 -6.229 -2.344 1.00 97.88 74 PRO A C 1
ATOM 579 O O . PRO A 1 74 ? 4.479 -5.522 -1.659 1.00 97.88 74 PRO A O 1
ATOM 582 N N . PRO A 1 75 ? 5.003 -7.558 -2.449 1.00 98.19 75 PRO A N 1
ATOM 583 C CA . PRO A 1 75 ? 3.892 -8.251 -1.777 1.00 98.19 75 PRO A CA 1
ATOM 584 C C . PRO A 1 75 ? 3.765 -7.955 -0.274 1.00 98.19 75 PRO A C 1
ATOM 586 O O . PRO A 1 75 ? 2.662 -7.845 0.250 1.00 98.19 75 PRO A O 1
ATOM 589 N N . LYS A 1 76 ? 4.890 -7.712 0.413 1.00 98.00 76 LYS A N 1
ATOM 590 C CA . LYS A 1 76 ? 4.924 -7.303 1.828 1.00 98.00 76 LYS A CA 1
ATOM 591 C C . LYS A 1 76 ? 4.187 -5.985 2.119 1.00 98.00 76 LYS A C 1
ATOM 593 O O . LYS A 1 76 ? 3.833 -5.706 3.257 1.00 98.00 76 LYS A O 1
ATOM 598 N N . ALA A 1 77 ? 3.906 -5.172 1.103 1.00 98.12 77 ALA A N 1
ATOM 599 C CA . ALA A 1 77 ? 3.108 -3.957 1.238 1.00 98.12 77 ALA A CA 1
ATOM 600 C C . ALA A 1 77 ? 1.680 -4.219 1.739 1.00 98.12 77 ALA A C 1
ATOM 602 O O . ALA A 1 77 ? 1.082 -3.335 2.354 1.00 98.12 77 ALA A O 1
ATOM 603 N N . VAL A 1 78 ? 1.162 -5.438 1.554 1.00 98.12 78 VAL A N 1
ATOM 604 C CA . VAL A 1 78 ? -0.119 -5.863 2.131 1.00 98.12 78 VAL A CA 1
ATOM 605 C C . VAL A 1 78 ? -0.112 -5.736 3.657 1.00 98.12 78 VAL A C 1
ATOM 607 O O . VAL A 1 78 ? -1.114 -5.310 4.225 1.00 98.12 78 VAL A O 1
ATOM 610 N N . ASP A 1 79 ? 1.018 -5.984 4.326 1.00 98.44 79 ASP A N 1
ATOM 611 C CA . ASP A 1 79 ? 1.121 -5.841 5.783 1.00 98.44 79 ASP A CA 1
ATOM 612 C C . ASP A 1 79 ? 0.866 -4.393 6.225 1.00 98.44 79 ASP A C 1
ATOM 614 O O . ASP A 1 79 ? 0.233 -4.156 7.255 1.00 98.44 79 ASP A O 1
ATOM 618 N N . VAL A 1 80 ? 1.299 -3.411 5.421 1.00 98.44 80 VAL A N 1
ATOM 619 C CA . VAL A 1 80 ? 1.036 -1.986 5.676 1.00 98.44 80 VAL A CA 1
ATOM 620 C C . VAL A 1 80 ? -0.461 -1.702 5.608 1.00 98.44 80 VAL A C 1
ATOM 622 O O . VAL A 1 80 ? -0.991 -1.062 6.511 1.00 98.44 80 VAL A O 1
ATOM 625 N N . LEU A 1 81 ? -1.164 -2.213 4.594 1.00 98.38 81 LEU A N 1
ATOM 626 C CA . LEU A 1 81 ? -2.621 -2.064 4.481 1.00 98.38 81 LEU A CA 1
ATOM 627 C C . LEU A 1 81 ? -3.347 -2.745 5.649 1.00 98.38 81 LEU A C 1
ATOM 629 O O . LEU A 1 81 ? -4.221 -2.157 6.287 1.00 98.38 81 LEU A O 1
ATOM 633 N N . LEU A 1 82 ? -2.957 -3.976 5.978 1.00 98.25 82 LEU A N 1
ATOM 634 C CA . LEU A 1 82 ? -3.591 -4.741 7.047 1.00 98.25 82 LEU A CA 1
ATOM 635 C C . LEU A 1 82 ? -3.416 -4.079 8.414 1.00 98.25 82 LEU A C 1
ATOM 637 O O . LEU A 1 82 ? -4.356 -4.114 9.218 1.00 98.25 82 LEU A O 1
ATOM 641 N N . ALA A 1 83 ? -2.261 -3.450 8.655 1.00 98.31 83 ALA A N 1
ATOM 642 C CA . ALA A 1 83 ? -1.940 -2.788 9.912 1.00 98.31 83 ALA A CA 1
ATOM 643 C C . ALA A 1 83 ? -2.901 -1.642 10.254 1.00 98.31 83 ALA A C 1
ATOM 645 O O . ALA A 1 83 ? -3.219 -1.483 11.436 1.00 98.31 83 ALA A O 1
ATOM 646 N N . SER A 1 84 ? -3.405 -0.889 9.267 1.00 98.00 84 SER A N 1
ATOM 647 C CA . SER A 1 84 ? -4.401 0.174 9.490 1.00 98.00 84 SER A CA 1
ATOM 648 C C . SER A 1 84 ? -5.837 -0.311 9.610 1.00 98.00 84 SER A C 1
ATOM 650 O O . SER A 1 84 ? -6.709 0.472 9.970 1.00 98.00 84 SER A O 1
ATOM 652 N N . GLY A 1 85 ? -6.093 -1.590 9.341 1.00 98.12 85 GLY A N 1
ATOM 653 C CA . GLY A 1 85 ? -7.451 -2.119 9.273 1.00 98.12 85 GLY A CA 1
ATOM 654 C C . GLY A 1 85 ? -8.064 -2.056 7.875 1.00 98.12 85 GLY A C 1
ATOM 655 O O . GLY A 1 85 ? -9.219 -2.449 7.728 1.00 98.12 85 GLY A O 1
ATOM 656 N N . ILE A 1 86 ? -7.319 -1.641 6.839 1.00 98.44 86 ILE A N 1
ATOM 657 C CA . ILE A 1 86 ? -7.795 -1.758 5.454 1.00 98.44 86 ILE A CA 1
ATOM 658 C C . ILE A 1 86 ? -8.027 -3.237 5.137 1.00 98.44 86 ILE A C 1
ATOM 660 O O . ILE A 1 86 ? -7.186 -4.103 5.404 1.00 98.44 86 ILE A O 1
ATOM 664 N N . ARG A 1 87 ? -9.219 -3.531 4.610 1.00 95.44 87 ARG A N 1
ATOM 665 C CA . ARG A 1 87 ? -9.638 -4.880 4.186 1.00 95.44 87 ARG A CA 1
ATOM 666 C C . ARG A 1 87 ? -10.143 -4.928 2.750 1.00 95.44 87 ARG A C 1
ATOM 668 O O . ARG A 1 87 ? -10.356 -6.010 2.219 1.00 95.44 87 ARG A O 1
ATOM 675 N N . CYS A 1 88 ? -10.328 -3.770 2.127 1.00 96.25 88 CYS A N 1
ATOM 676 C CA . CYS A 1 88 ? -10.739 -3.651 0.741 1.00 96.25 88 CYS A CA 1
ATOM 677 C C . CYS A 1 88 ? -9.993 -2.485 0.097 1.00 96.25 88 CYS A C 1
ATOM 679 O O . CYS A 1 88 ? -9.892 -1.406 0.688 1.00 96.25 88 CYS A O 1
ATOM 681 N N . VAL A 1 89 ? -9.496 -2.713 -1.115 1.00 97.19 89 VAL A N 1
ATOM 682 C CA . VAL A 1 89 ? -8.947 -1.670 -1.976 1.00 97.19 89 VAL A CA 1
ATOM 683 C C 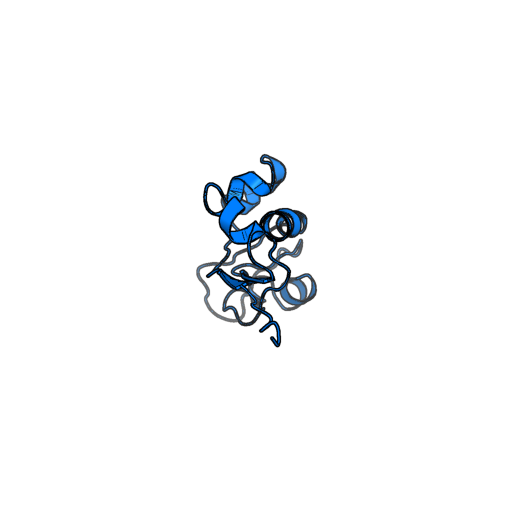. VAL A 1 89 ? -9.572 -1.800 -3.368 1.00 97.19 89 VAL A C 1
ATOM 685 O O . VAL A 1 89 ? -9.583 -2.898 -3.926 1.00 97.19 89 VAL A O 1
ATOM 688 N N . PRO A 1 90 ? -10.152 -0.733 -3.942 1.00 95.25 90 PRO A N 1
ATOM 689 C CA . PRO A 1 90 ? -10.622 -0.767 -5.314 1.00 95.25 90 PRO A CA 1
ATOM 690 C C . PRO A 1 90 ? -9.428 -0.687 -6.270 1.00 95.25 90 PRO A C 1
ATOM 692 O O . PRO A 1 90 ? -8.521 0.121 -6.080 1.00 95.25 90 PRO A O 1
ATOM 695 N N . LEU A 1 91 ? -9.468 -1.477 -7.344 1.00 94.62 91 LEU A N 1
ATOM 696 C CA . LEU A 1 91 ? -8.447 -1.477 -8.400 1.00 94.62 91 LEU A CA 1
ATOM 697 C C . LEU A 1 91 ? -8.798 -0.546 -9.570 1.00 94.62 91 LEU A C 1
ATOM 699 O O . LEU A 1 91 ? -8.133 -0.557 -10.603 1.00 94.62 91 LEU A O 1
ATOM 703 N N . ALA A 1 92 ? -9.833 0.284 -9.430 1.00 93.25 92 ALA A N 1
ATOM 704 C CA . ALA A 1 92 ? -10.197 1.310 -10.406 1.00 93.25 92 ALA A CA 1
ATOM 705 C C . ALA A 1 92 ? -9.295 2.559 -10.283 1.00 93.25 92 ALA A C 1
ATOM 707 O O . ALA A 1 92 ? -9.789 3.683 -10.218 1.00 93.25 92 ALA A O 1
ATOM 708 N N . ASN A 1 93 ? -7.976 2.359 -10.219 1.00 95.19 93 ASN A N 1
ATOM 709 C CA . ASN A 1 93 ? -6.964 3.410 -10.148 1.00 95.19 93 ASN A CA 1
ATOM 710 C C . ASN A 1 93 ? -6.153 3.448 -11.458 1.00 95.19 93 ASN A C 1
ATOM 712 O O . ASN A 1 93 ? -5.962 2.435 -12.135 1.00 95.19 93 ASN A O 1
ATOM 716 N N . ASN A 1 94 ? -5.655 4.622 -11.847 1.00 95.44 94 ASN A N 1
ATOM 717 C CA . ASN A 1 94 ? -4.856 4.781 -13.063 1.00 95.44 94 ASN A CA 1
ATOM 718 C C . ASN A 1 94 ? -3.482 4.087 -12.995 1.00 95.44 94 ASN A C 1
ATOM 720 O O . ASN A 1 94 ? -2.826 3.989 -14.032 1.00 95.44 94 ASN A O 1
ATOM 724 N N . HIS A 1 95 ? -3.037 3.616 -11.827 1.00 97.69 95 HIS A N 1
ATOM 725 C CA . HIS A 1 95 ? -1.779 2.887 -11.613 1.00 97.69 95 HIS A CA 1
ATOM 726 C C . HIS A 1 95 ? -1.921 1.357 -11.582 1.00 97.69 95 HIS A C 1
ATOM 728 O O . HIS A 1 95 ? -0.921 0.645 -11.531 1.00 97.69 95 HIS A O 1
ATOM 734 N N . THR A 1 96 ? -3.140 0.830 -11.698 1.00 97.00 96 THR A N 1
ATOM 735 C CA . THR A 1 96 ? -3.422 -0.613 -11.634 1.00 97.00 96 THR A CA 1
ATOM 736 C C . THR A 1 96 ? -2.684 -1.442 -12.691 1.00 97.00 96 THR A C 1
ATOM 738 O O . THR A 1 96 ? -2.248 -2.553 -12.416 1.00 97.00 96 THR A O 1
ATOM 741 N N . LEU A 1 97 ? -2.501 -0.898 -13.898 1.00 97.31 97 LEU A N 1
ATOM 742 C CA . LEU A 1 97 ? -1.813 -1.574 -15.007 1.00 97.31 97 LEU A CA 1
ATOM 743 C C . LEU A 1 97 ? -0.353 -1.139 -15.171 1.00 97.31 97 LEU A C 1
ATOM 745 O O . LEU A 1 97 ? 0.246 -1.380 -16.216 1.00 97.31 97 LEU A O 1
ATOM 749 N N . ASP A 1 98 ? 0.241 -0.492 -14.165 1.00 98.12 98 ASP A N 1
ATOM 750 C CA . ASP A 1 98 ? 1.615 0.014 -14.261 1.00 98.12 98 ASP A CA 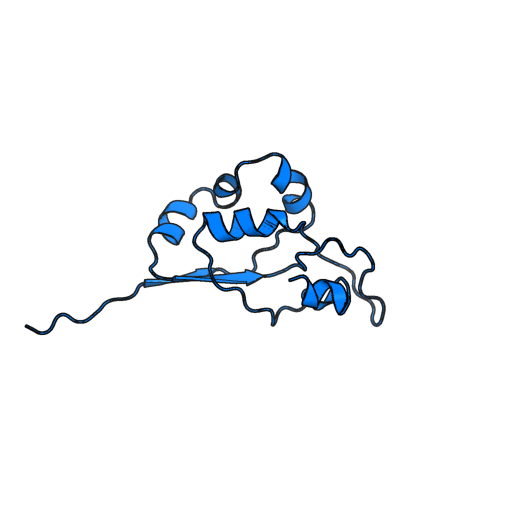1
ATOM 751 C C . ASP A 1 98 ? 2.644 -1.057 -14.594 1.00 98.12 98 ASP A C 1
ATOM 753 O O . ASP A 1 98 ? 3.667 -0.740 -15.195 1.00 98.12 98 ASP A O 1
ATOM 757 N N . PHE A 1 99 ? 2.369 -2.305 -14.223 1.00 98.31 99 PHE A N 1
ATOM 758 C CA . PHE A 1 99 ? 3.237 -3.452 -14.463 1.00 98.31 99 PHE A CA 1
ATOM 759 C C . PHE A 1 99 ? 2.522 -4.516 -15.298 1.00 98.31 99 PHE A C 1
ATOM 761 O O . PHE A 1 99 ? 2.615 -5.707 -15.014 1.00 98.31 99 PHE A O 1
ATOM 768 N N . GLU A 1 100 ? 1.810 -4.054 -16.331 1.00 97.88 100 GLU A N 1
ATOM 769 C CA . GLU A 1 100 ? 1.064 -4.881 -17.284 1.00 97.88 100 GLU A CA 1
ATOM 770 C C . GLU A 1 100 ? -0.043 -5.722 -16.614 1.00 97.88 100 GLU A C 1
ATOM 772 O O . GLU A 1 100 ? -0.348 -5.578 -15.428 1.00 97.88 100 GLU A O 1
ATOM 777 N N . GLU A 1 101 ? -0.693 -6.590 -17.392 1.00 98.00 101 GLU A N 1
ATOM 778 C CA . GLU A 1 101 ? -1.752 -7.487 -16.910 1.00 98.00 101 GLU A CA 1
ATOM 779 C C . GLU A 1 101 ? -1.277 -8.391 -15.764 1.00 98.00 101 GLU A C 1
ATOM 781 O O . GLU A 1 101 ? -2.020 -8.615 -14.813 1.00 98.00 101 GLU A O 1
ATOM 786 N N . GLN A 1 102 ? -0.020 -8.848 -15.800 1.00 98.56 102 GLN A N 1
ATOM 787 C CA . GLN A 1 102 ? 0.544 -9.655 -14.716 1.00 98.56 102 GLN A CA 1
ATOM 788 C C . GLN A 1 102 ? 0.595 -8.875 -13.396 1.00 98.56 102 GLN A C 1
ATOM 790 O O . GLN A 1 102 ? 0.246 -9.421 -12.357 1.00 98.56 102 GLN A O 1
ATOM 795 N N . GLY A 1 103 ? 0.995 -7.599 -13.426 1.00 98.31 103 GLY A N 1
ATOM 796 C CA . GLY A 1 103 ? 1.017 -6.758 -12.232 1.00 98.31 103 GLY A CA 1
ATOM 797 C C . GLY A 1 103 ? -0.372 -6.529 -11.637 1.00 98.31 103 GLY A C 1
ATOM 798 O O . GLY A 1 103 ? -0.496 -6.477 -10.416 1.00 98.31 103 GLY A O 1
ATOM 799 N N . LEU A 1 104 ? -1.405 -6.451 -12.484 1.00 97.94 104 LEU A N 1
ATOM 800 C CA . LEU A 1 104 ? -2.802 -6.418 -12.049 1.00 97.94 104 LEU A CA 1
ATOM 801 C C . LEU A 1 104 ? -3.232 -7.751 -11.421 1.00 97.94 104 LEU A C 1
ATOM 803 O O . LEU A 1 104 ? -3.835 -7.729 -10.362 1.00 97.94 104 LEU A O 1
ATOM 807 N N . LEU A 1 105 ? -2.943 -8.892 -12.051 1.00 98.19 105 LEU A N 1
ATOM 808 C CA . LEU A 1 105 ? -3.359 -10.209 -11.541 1.00 98.19 105 LEU A CA 1
ATOM 809 C C . LEU A 1 105 ? -2.653 -10.606 -10.238 1.00 98.19 105 LEU A C 1
ATOM 811 O O . LEU A 1 105 ? -3.205 -11.375 -9.455 1.00 98.19 105 LEU A O 1
ATOM 815 N N . ASP A 1 106 ? -1.438 -10.104 -10.023 1.00 97.94 106 ASP A N 1
ATOM 816 C CA . ASP A 1 106 ? -0.706 -10.275 -8.767 1.00 97.94 106 ASP A CA 1
ATOM 817 C C . ASP A 1 106 ? -1.309 -9.455 -7.608 1.00 97.94 106 ASP A C 1
ATOM 819 O O . ASP A 1 106 ? -1.074 -9.805 -6.449 1.00 97.94 106 ASP A O 1
ATOM 823 N N . THR A 1 107 ? -2.025 -8.364 -7.920 1.00 97.12 107 THR A N 1
ATOM 824 C CA . THR A 1 107 ? -2.578 -7.396 -6.955 1.00 97.12 107 THR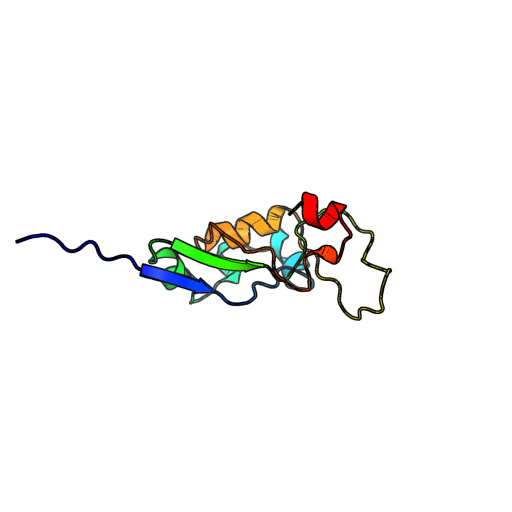 A CA 1
ATOM 825 C C . THR A 1 107 ? -3.972 -7.806 -6.486 1.00 97.12 107 THR A C 1
ATOM 827 O O . THR A 1 107 ? -4.193 -7.784 -5.254 1.00 97.12 107 THR A O 1
#

Sequence (107 aa):
MEEVARMILALVGDVMLGRGVAMEIERRPPESFWGDTLPMLRGADLVIGGLECAITTHRIPWTRTPKVFHFRAPPKAVDVLLASGIRCVPLANNHTLDFEEQGLLDT

pLDDT: mean 96.18, std 5.52, range [57.94, 98.56]

Foldseek 3Di:
DDDDDDFFEAEAEEDQCFDPNQVCLVPDQLLVVCPPCQVVLVPGPAYEYEYQAQADPQDAFDDPDDDDDAGYHHVSNVSNCVSSRHDYYDCPYPNCCGRHPRSNVND

Secondary structure (DSSP, 8-state):
--------EEEEEEE--SHHHHHHTTTS-GGGGTGGGHHHHHTSSEEEEEE-SEE-S------SS--S---EE-TTHHHHHHHHTEEE----STTTTTTHHHHHHH-